Protein AF-A0A9P4IUB0-F1 (afdb_monomer_lite)

InterPro domains:
  IPR045518 2EXR domain [PF20150] (13-134)

Radius of gyration: 25.89 Å; chains: 1; bounding box: 72×51×70 Å

Structure (mmCIF, N/CA/C/O backbone):
data_AF-A0A9P4IUB0-F1
#
_entry.id   AF-A0A9P4IUB0-F1
#
loop_
_atom_site.group_PDB
_atom_site.id
_atom_site.type_symbol
_atom_site.label_atom_id
_atom_site.label_alt_id
_atom_site.label_comp_id
_atom_site.label_asym_id
_atom_site.label_entity_id
_atom_site.label_seq_id
_atom_site.pdbx_PDB_ins_code
_atom_site.Cartn_x
_atom_site.Cartn_y
_atom_site.Cartn_z
_atom_site.occupancy
_atom_site.B_iso_or_equiv
_atom_site.auth_seq_id
_atom_site.auth_comp_id
_atom_site.auth_asym_id
_atom_site.auth_atom_id
_atom_site.pdbx_PDB_model_num
ATOM 1 N N . MET A 1 1 ? -49.657 -33.279 37.105 1.00 40.56 1 MET A N 1
ATOM 2 C CA . MET A 1 1 ? -48.183 -33.179 37.076 1.00 40.56 1 MET A CA 1
ATOM 3 C C . MET A 1 1 ? -47.822 -32.327 35.879 1.00 40.56 1 MET A C 1
ATOM 5 O O . MET A 1 1 ? -47.936 -32.808 34.763 1.00 40.56 1 MET A O 1
ATOM 9 N N . ALA A 1 2 ? -47.543 -31.045 36.105 1.00 42.28 2 ALA A N 1
ATOM 10 C CA . ALA A 1 2 ? -47.064 -30.140 35.067 1.00 42.28 2 ALA A CA 1
ATOM 11 C C . ALA A 1 2 ? -45.540 -30.117 35.169 1.00 42.28 2 ALA A C 1
ATOM 13 O O . ALA A 1 2 ? -45.007 -29.757 36.218 1.00 42.28 2 ALA A O 1
ATOM 14 N N . ASP A 1 3 ? -44.874 -30.581 34.119 1.00 45.38 3 ASP A N 1
ATOM 15 C CA . ASP A 1 3 ? -43.423 -30.560 34.011 1.00 45.38 3 ASP A CA 1
ATOM 16 C C . ASP A 1 3 ? -43.011 -29.149 33.575 1.00 45.38 3 ASP A C 1
ATOM 18 O O . ASP A 1 3 ? -43.373 -28.681 32.492 1.00 45.38 3 ASP A O 1
ATOM 22 N N . ALA A 1 4 ? -42.356 -28.416 34.473 1.00 50.97 4 ALA A N 1
ATOM 23 C CA . ALA A 1 4 ? -41.897 -27.061 34.218 1.00 50.97 4 ALA A CA 1
ATOM 24 C C . ALA A 1 4 ? -40.590 -27.134 33.423 1.00 50.97 4 ALA A C 1
ATOM 26 O O . ALA A 1 4 ? -39.505 -27.249 33.988 1.00 50.97 4 ALA A O 1
ATOM 27 N N . THR A 1 5 ? -40.689 -27.071 32.096 1.00 56.09 5 THR A N 1
ATOM 28 C CA . THR A 1 5 ? -39.527 -26.958 31.210 1.00 56.09 5 THR A CA 1
ATOM 29 C C . THR A 1 5 ? -38.830 -25.619 31.450 1.00 56.09 5 THR A C 1
ATOM 31 O O . THR A 1 5 ? -39.247 -24.586 30.916 1.00 56.09 5 THR A O 1
ATOM 34 N N . ALA A 1 6 ? -37.775 -25.631 32.266 1.00 57.41 6 ALA A N 1
ATOM 35 C CA . ALA A 1 6 ? -36.874 -24.505 32.462 1.00 57.41 6 ALA A CA 1
ATOM 36 C C . ALA A 1 6 ? -36.297 -24.077 31.104 1.00 57.41 6 ALA A C 1
ATOM 38 O O . ALA A 1 6 ? -35.447 -24.755 30.532 1.00 57.41 6 ALA A O 1
ATOM 39 N N . HIS A 1 7 ? -36.791 -22.962 30.568 1.00 57.09 7 HIS A N 1
ATOM 40 C CA . HIS A 1 7 ? -36.187 -22.306 29.417 1.00 57.09 7 HIS A CA 1
ATOM 41 C C . HIS A 1 7 ? -34.895 -21.645 29.897 1.00 57.09 7 HIS A C 1
ATOM 43 O O . HIS A 1 7 ? -34.910 -20.554 30.468 1.00 57.09 7 HIS A O 1
ATOM 49 N N . THR A 1 8 ? -33.766 -22.318 29.703 1.00 58.88 8 THR A N 1
ATOM 50 C CA . THR A 1 8 ? -32.454 -21.680 29.740 1.00 58.88 8 THR A CA 1
ATOM 51 C C . THR A 1 8 ? -32.413 -20.665 28.605 1.00 58.88 8 THR A C 1
ATOM 53 O O . THR A 1 8 ? -32.189 -21.015 27.448 1.00 58.88 8 THR A O 1
ATOM 56 N N . ASN A 1 9 ? -32.684 -19.398 28.930 1.00 65.31 9 ASN A N 1
ATOM 57 C CA . ASN A 1 9 ? -32.439 -18.294 28.010 1.00 65.31 9 ASN A CA 1
ATOM 58 C C . ASN A 1 9 ? -31.003 -18.435 27.484 1.00 65.31 9 ASN A C 1
ATOM 60 O O . ASN A 1 9 ? -30.085 -18.566 28.304 1.00 65.31 9 ASN A O 1
ATOM 64 N N . PRO A 1 10 ? -30.782 -18.451 26.158 1.00 63.66 10 PRO A N 1
ATOM 65 C CA . PRO A 1 10 ? -29.432 -18.507 25.626 1.00 63.66 10 PRO A CA 1
ATOM 66 C C . PRO A 1 10 ? -28.667 -17.306 26.179 1.00 63.66 10 PRO A C 1
ATOM 68 O O . PRO A 1 10 ? -29.150 -16.174 26.105 1.00 63.66 10 PRO A O 1
ATOM 71 N N . SER A 1 11 ? -27.504 -17.558 26.784 1.00 71.75 11 SER A N 1
ATOM 72 C CA . SER A 1 11 ? -26.624 -16.498 27.271 1.00 71.75 11 SER A CA 1
ATOM 73 C C . SER A 1 11 ? -26.407 -15.501 26.136 1.00 71.75 11 SER A C 1
ATOM 75 O O . SER A 1 11 ? -25.924 -15.890 25.068 1.00 71.75 11 SER A O 1
ATOM 77 N N . SER A 1 12 ? -26.802 -14.243 26.328 1.00 81.00 12 SER A N 1
ATOM 78 C CA . SER A 1 12 ? -26.603 -13.214 25.311 1.00 81.00 12 SER A CA 1
ATOM 79 C C . SER A 1 12 ? -25.113 -13.101 25.009 1.00 81.00 12 SER A C 1
ATOM 81 O O . SER A 1 12 ? -24.300 -13.029 25.932 1.00 81.00 12 SER A O 1
ATOM 83 N N . PHE A 1 13 ? -24.753 -13.098 23.728 1.00 82.19 13 PHE A N 1
ATOM 84 C CA . PHE A 1 13 ? -23.372 -12.870 23.319 1.00 82.19 13 PHE A CA 1
ATOM 85 C C . PHE A 1 13 ? -22.916 -11.500 23.849 1.00 82.19 13 PHE A C 1
ATOM 87 O O . PHE A 1 13 ? -23.649 -10.524 23.654 1.00 82.19 13 PHE A O 1
ATOM 94 N N . PRO A 1 14 ? -21.766 -11.414 24.541 1.00 84.12 14 PRO A N 1
ATOM 95 C CA . PRO A 1 14 ? -21.314 -10.159 25.124 1.00 84.12 14 PRO A CA 1
ATOM 96 C C . PRO A 1 14 ? -21.033 -9.132 24.028 1.00 84.12 14 PRO A C 1
ATOM 98 O O . PRO A 1 14 ? -20.694 -9.468 22.887 1.00 84.12 14 PRO A O 1
ATOM 101 N N . THR A 1 15 ? -21.187 -7.857 24.370 1.00 91.12 15 THR A N 1
ATOM 102 C CA . THR A 1 15 ? -20.896 -6.778 23.423 1.00 91.12 15 THR A CA 1
ATOM 103 C C . THR A 1 15 ? -19.398 -6.715 23.135 1.00 91.12 15 THR A C 1
ATOM 105 O O . THR A 1 15 ? -18.576 -7.175 23.928 1.00 91.12 15 THR A O 1
ATOM 108 N N . PHE A 1 16 ? -19.006 -6.121 22.000 1.00 91.12 16 PHE A N 1
ATOM 109 C CA . PHE A 1 16 ? -17.591 -6.075 21.618 1.00 91.12 16 PHE A CA 1
ATOM 110 C C . PHE A 1 16 ? -16.698 -5.498 22.728 1.00 91.12 16 PHE A C 1
ATOM 112 O O . PHE A 1 16 ? -15.621 -6.024 22.976 1.00 91.12 16 PHE A O 1
ATOM 119 N N . SER A 1 17 ? -17.155 -4.447 23.414 1.00 90.38 17 SER A N 1
ATOM 120 C CA . SER A 1 17 ? -16.437 -3.775 24.503 1.00 90.38 17 SER A CA 1
ATOM 121 C C . SER A 1 17 ? -16.260 -4.615 25.768 1.00 90.38 17 SER A C 1
ATOM 123 O O . SER A 1 17 ? -15.369 -4.315 26.556 1.00 90.38 17 SER A O 1
ATOM 125 N N . GLU A 1 18 ? -17.083 -5.644 25.972 1.00 93.81 18 GLU A N 1
ATOM 126 C CA . GLU A 1 18 ? -17.039 -6.512 27.157 1.00 93.81 18 GLU A CA 1
ATOM 127 C C . GLU A 1 18 ? -16.035 -7.661 27.011 1.00 93.81 18 GLU A C 1
ATOM 129 O O . GLU A 1 18 ? -15.721 -8.343 27.987 1.00 93.81 18 GLU A O 1
ATOM 134 N N . PHE A 1 19 ? -15.497 -7.882 25.809 1.00 94.19 19 PHE A N 1
ATOM 135 C CA . PHE A 1 19 ? -14.472 -8.896 25.610 1.00 94.19 19 PHE A CA 1
ATOM 136 C C . PHE A 1 19 ? -13.138 -8.515 26.271 1.00 94.19 19 PHE A C 1
ATOM 138 O O . PHE A 1 19 ? -12.723 -7.348 26.221 1.00 94.19 19 PHE A O 1
ATOM 145 N N . PRO A 1 20 ? -12.387 -9.513 26.779 1.00 94.94 20 PRO A N 1
ATOM 146 C CA . PRO A 1 20 ? -10.990 -9.326 27.142 1.00 94.94 20 PRO A CA 1
ATOM 147 C C . PRO A 1 20 ? -10.192 -8.704 25.994 1.00 94.94 20 PRO A C 1
ATOM 149 O O . PRO A 1 20 ? -10.446 -8.969 24.814 1.00 94.94 20 PRO A O 1
ATOM 152 N N . THR A 1 21 ? -9.205 -7.882 26.339 1.00 93.94 21 THR A N 1
ATOM 153 C CA . THR A 1 21 ? -8.381 -7.142 25.373 1.00 93.94 21 THR A CA 1
ATOM 154 C C . THR A 1 21 ? -7.706 -8.065 24.357 1.00 93.94 21 THR A C 1
ATOM 156 O O . THR A 1 21 ? -7.585 -7.714 23.186 1.00 93.94 21 THR A O 1
ATOM 159 N N . GLU A 1 22 ? -7.316 -9.270 24.763 1.00 95.56 22 GLU A N 1
ATOM 160 C CA . GLU A 1 22 ? -6.732 -10.301 23.906 1.00 95.56 22 GLU A CA 1
ATOM 161 C C . GLU A 1 22 ? -7.697 -10.722 22.794 1.00 95.56 22 GLU A C 1
ATOM 163 O O . GLU A 1 22 ? -7.306 -10.803 21.629 1.00 95.56 22 GLU A O 1
ATOM 168 N N . ILE A 1 23 ? -8.971 -10.927 23.143 1.00 96.00 23 ILE A N 1
ATOM 169 C CA . ILE A 1 23 ? -10.022 -11.308 22.197 1.00 96.00 23 ILE A CA 1
ATOM 170 C C . ILE A 1 23 ? -10.357 -10.133 21.278 1.00 96.00 23 ILE A C 1
ATOM 172 O O . ILE A 1 23 ? -10.431 -10.318 20.065 1.00 96.00 23 ILE A O 1
ATOM 176 N N . ARG A 1 24 ? -10.473 -8.910 21.811 1.00 95.94 24 ARG A N 1
ATOM 177 C CA . ARG A 1 24 ? -10.709 -7.701 20.997 1.00 95.94 24 ARG A CA 1
ATOM 178 C C . ARG A 1 24 ? -9.585 -7.474 19.985 1.00 95.94 24 ARG A C 1
ATOM 180 O O . ARG A 1 24 ? -9.850 -7.246 18.806 1.00 95.94 24 ARG A O 1
ATOM 187 N N . ASN A 1 25 ? -8.332 -7.636 20.406 1.00 94.19 25 ASN A N 1
ATOM 188 C CA . ASN A 1 25 ? -7.169 -7.564 19.520 1.00 94.19 25 ASN A CA 1
ATOM 189 C C . ASN A 1 25 ? -7.173 -8.666 18.454 1.00 94.19 25 ASN A C 1
ATOM 191 O O . ASN A 1 25 ? -6.808 -8.404 17.306 1.00 94.19 25 ASN A O 1
ATOM 195 N N . LEU A 1 26 ? -7.577 -9.889 18.812 1.00 95.25 26 LEU A N 1
ATOM 196 C CA . LEU A 1 26 ? -7.707 -10.983 17.854 1.00 95.25 26 LEU A CA 1
ATOM 197 C C . LEU A 1 26 ? -8.776 -10.669 16.805 1.00 95.25 26 LEU A C 1
ATOM 199 O O . LEU A 1 26 ? -8.508 -10.811 15.616 1.00 95.25 26 LEU A O 1
ATOM 203 N N . ILE A 1 27 ? -9.938 -10.167 17.229 1.00 95.69 27 ILE A N 1
ATOM 204 C CA . ILE A 1 27 ? -11.012 -9.745 16.324 1.00 95.69 27 ILE A CA 1
ATOM 205 C C . ILE A 1 27 ? -10.501 -8.673 15.356 1.00 95.69 27 ILE A C 1
ATOM 207 O O . ILE A 1 27 ? -10.687 -8.823 14.151 1.00 95.69 27 ILE A O 1
ATOM 211 N N . TRP A 1 28 ? -9.794 -7.641 15.836 1.00 96.00 28 TRP A N 1
ATOM 212 C CA . TRP A 1 28 ? -9.238 -6.609 14.951 1.00 96.00 28 TRP A CA 1
ATOM 213 C C . TRP A 1 28 ? -8.235 -7.160 13.937 1.00 96.00 28 TRP A C 1
ATOM 215 O O . TRP A 1 28 ? -8.268 -6.773 12.772 1.00 96.00 28 TRP A O 1
ATOM 225 N N . ARG A 1 29 ? -7.368 -8.091 14.349 1.00 93.00 29 ARG A N 1
ATOM 226 C CA . ARG A 1 29 ? -6.437 -8.768 13.432 1.00 93.00 29 ARG A CA 1
ATOM 227 C C . ARG A 1 29 ? -7.170 -9.622 12.399 1.00 93.00 29 ARG A C 1
ATOM 229 O O . ARG A 1 29 ? -6.769 -9.632 11.243 1.00 93.00 29 ARG A 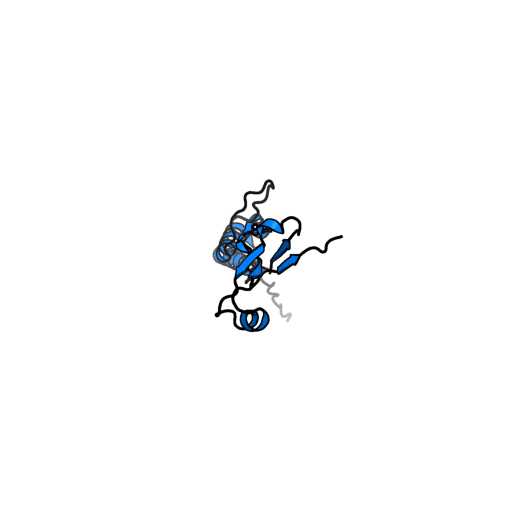O 1
ATOM 236 N N . CYS A 1 30 ? -8.235 -10.312 12.802 1.00 94.19 30 CYS A N 1
ATOM 237 C CA . CYS A 1 30 ? -9.056 -11.133 11.912 1.00 94.19 30 CYS A CA 1
ATOM 238 C C . CYS A 1 30 ? -9.941 -10.307 10.968 1.00 94.19 30 CYS A C 1
ATOM 240 O O . CYS A 1 30 ? -10.290 -10.796 9.898 1.00 94.19 30 CYS A O 1
ATOM 242 N N . ALA A 1 31 ? -10.300 -9.079 11.348 1.00 93.75 31 ALA A N 1
ATOM 243 C CA . ALA A 1 31 ? -11.066 -8.157 10.512 1.00 93.75 31 ALA A CA 1
ATOM 244 C C . ALA A 1 31 ? -10.230 -7.552 9.371 1.00 93.75 31 ALA A C 1
ATOM 246 O O . ALA A 1 31 ? -10.789 -7.058 8.392 1.00 93.75 31 ALA A O 1
ATOM 247 N N . LEU A 1 32 ? -8.899 -7.577 9.488 1.00 91.56 32 LEU A N 1
ATOM 248 C CA . LEU A 1 32 ? -7.994 -7.115 8.442 1.00 91.56 32 LEU A CA 1
ATOM 249 C C . LEU A 1 32 ? -7.841 -8.188 7.352 1.00 91.56 32 LEU A C 1
ATOM 251 O O . LEU A 1 32 ? -7.807 -9.386 7.648 1.00 91.56 32 LEU A O 1
ATOM 255 N N . PRO A 1 33 ? -7.722 -7.786 6.077 1.00 88.12 33 PRO A N 1
ATOM 256 C CA . PRO A 1 33 ? -7.547 -8.739 4.992 1.00 88.12 33 PRO A CA 1
ATOM 257 C C . PRO A 1 33 ? -6.196 -9.454 5.121 1.00 88.12 33 PRO A C 1
ATOM 259 O O . PRO A 1 33 ? -5.192 -8.860 5.502 1.00 88.12 33 PRO A O 1
ATOM 262 N N . ARG A 1 34 ? -6.142 -10.746 4.778 1.00 86.44 34 ARG A N 1
ATOM 263 C CA . ARG A 1 34 ? -4.900 -11.539 4.887 1.00 86.44 34 ARG A CA 1
ATOM 264 C C . ARG A 1 34 ? -3.783 -11.017 3.988 1.00 86.44 34 ARG A C 1
ATOM 266 O O . ARG A 1 34 ? -2.615 -11.088 4.352 1.00 86.44 34 ARG A O 1
ATOM 273 N N . THR A 1 35 ? -4.156 -10.501 2.825 1.00 79.62 35 THR A N 1
ATOM 274 C CA . THR A 1 35 ? -3.260 -9.865 1.866 1.00 79.62 35 THR A CA 1
ATOM 275 C C . THR A 1 35 ? -3.838 -8.509 1.482 1.00 79.62 35 THR A C 1
ATOM 277 O O . THR A 1 35 ? -5.061 -8.388 1.370 1.00 79.62 35 THR A O 1
ATOM 280 N N . PRO A 1 36 ? -3.001 -7.487 1.261 1.00 78.81 36 PRO A N 1
ATOM 281 C CA . PRO A 1 36 ? -3.462 -6.225 0.708 1.00 78.81 36 PRO A CA 1
ATOM 282 C C . PRO A 1 36 ? -4.117 -6.477 -0.650 1.00 78.81 36 PRO A C 1
ATOM 284 O O . PRO A 1 36 ? -3.687 -7.357 -1.402 1.00 78.81 36 PRO A O 1
ATOM 287 N N . ALA A 1 37 ? -5.167 -5.713 -0.940 1.00 79.88 37 ALA A N 1
ATOM 288 C CA . ALA A 1 37 ? -5.784 -5.731 -2.254 1.00 79.88 37 ALA A CA 1
ATOM 289 C C . ALA A 1 37 ? -4.761 -5.315 -3.321 1.00 79.88 37 ALA A C 1
ATOM 291 O O . ALA A 1 37 ? -3.841 -4.541 -3.049 1.00 79.88 37 ALA A O 1
ATOM 292 N N . MET A 1 38 ? -4.941 -5.840 -4.529 1.00 83.38 38 MET A N 1
ATOM 293 C CA . MET A 1 38 ? -4.240 -5.361 -5.713 1.00 83.38 38 MET A CA 1
ATOM 294 C C . MET A 1 38 ? -4.572 -3.885 -5.924 1.00 83.38 38 MET A C 1
ATOM 296 O O . MET A 1 38 ? -5.746 -3.509 -5.920 1.00 83.38 38 MET A O 1
ATOM 300 N N . ILE A 1 39 ? -3.542 -3.059 -6.083 1.00 83.44 39 ILE A N 1
ATOM 301 C CA . ILE A 1 39 ? -3.717 -1.619 -6.262 1.00 83.44 39 ILE A CA 1
ATOM 302 C C . ILE A 1 39 ? -3.672 -1.309 -7.749 1.00 83.44 39 ILE A C 1
ATOM 304 O O . ILE A 1 39 ? -2.792 -1.785 -8.466 1.00 83.44 39 ILE A O 1
ATOM 308 N N . VAL A 1 40 ? -4.636 -0.512 -8.204 1.00 84.50 40 VAL A N 1
ATOM 309 C CA . VAL A 1 40 ? -4.655 0.014 -9.566 1.00 84.50 40 VAL A CA 1
ATOM 310 C C . VAL A 1 40 ? -3.994 1.385 -9.546 1.00 84.50 40 VAL A C 1
ATOM 312 O O . VAL A 1 40 ? -4.509 2.312 -8.923 1.00 84.50 40 VAL A O 1
ATOM 315 N N . TYR A 1 41 ? -2.845 1.498 -10.204 1.00 83.25 41 TYR A N 1
ATOM 316 C CA . TYR A 1 41 ? -2.116 2.749 -10.372 1.00 83.25 41 TYR A CA 1
ATOM 317 C C . TYR A 1 41 ? -2.576 3.416 -11.659 1.00 83.25 41 TYR A C 1
ATOM 319 O O . TYR A 1 41 ? -2.459 2.841 -12.740 1.00 83.25 41 TYR A O 1
ATOM 327 N N . ASP A 1 42 ? -3.104 4.627 -11.537 1.00 76.12 42 ASP A N 1
ATOM 328 C CA . ASP A 1 42 ? -3.606 5.399 -12.667 1.00 76.12 42 ASP A CA 1
ATOM 329 C C . ASP A 1 42 ? -2.437 6.173 -13.301 1.00 76.12 42 ASP A C 1
ATOM 331 O O . ASP A 1 42 ? -2.018 7.221 -12.807 1.00 76.12 42 ASP A O 1
ATOM 335 N N . TYR A 1 43 ? -1.853 5.621 -14.366 1.00 75.00 43 TYR A N 1
ATOM 336 C CA . TYR A 1 43 ? -0.703 6.201 -15.054 1.00 75.00 43 TYR A CA 1
ATOM 337 C C . TYR A 1 43 ? -1.160 7.137 -16.174 1.00 75.00 43 TYR A C 1
ATOM 339 O O . TYR A 1 43 ? -1.767 6.725 -17.170 1.00 75.00 43 TYR A O 1
ATOM 347 N N . GLN A 1 44 ? -0.853 8.425 -16.014 1.00 67.31 44 GLN A N 1
ATOM 348 C CA . GLN A 1 44 ? -1.117 9.440 -17.028 1.00 67.31 44 GLN A CA 1
ATOM 349 C C . GLN A 1 44 ? 0.070 9.539 -17.996 1.00 67.31 44 GLN A C 1
ATOM 351 O O . GLN A 1 44 ? 1.183 9.880 -17.604 1.00 67.31 44 GLN A O 1
ATOM 356 N N . ARG A 1 45 ? -0.185 9.303 -19.289 1.00 60.44 45 ARG A N 1
ATOM 357 C CA . ARG A 1 45 ? 0.824 9.375 -20.359 1.00 60.44 45 ARG A CA 1
ATOM 358 C C . ARG A 1 45 ? 1.648 10.662 -20.470 1.00 60.44 45 ARG A C 1
ATOM 360 O O . ARG A 1 45 ? 2.786 10.516 -20.887 1.00 60.44 45 ARG A O 1
ATOM 367 N N . PRO A 1 46 ? 1.198 11.892 -20.141 1.00 56.84 46 PRO A N 1
ATOM 368 C CA . PRO A 1 46 ? 2.084 13.062 -20.234 1.00 56.84 46 PRO A CA 1
ATOM 369 C C . PRO A 1 46 ? 3.355 12.964 -19.365 1.00 56.84 46 PRO A C 1
ATOM 371 O O . PRO A 1 46 ? 4.299 13.706 -19.606 1.00 56.84 46 PRO A O 1
ATOM 374 N N . PHE A 1 47 ? 3.425 12.012 -18.425 1.00 55.00 47 PHE A N 1
ATOM 375 C CA . PHE A 1 47 ? 4.630 11.656 -17.662 1.00 55.00 47 PHE A CA 1
ATOM 376 C C . PHE A 1 47 ? 5.513 10.588 -18.354 1.00 55.00 47 PHE A C 1
ATOM 378 O O . PHE A 1 47 ? 6.327 9.930 -17.695 1.00 55.00 47 PHE A O 1
ATOM 385 N N . LEU A 1 48 ? 5.345 10.381 -19.672 1.00 55.06 48 LEU A N 1
ATOM 386 C CA . LEU A 1 48 ? 6.095 9.404 -20.478 1.00 55.06 48 LEU A CA 1
ATOM 387 C C . LEU A 1 48 ? 7.606 9.661 -20.461 1.00 55.06 48 LEU A C 1
ATOM 389 O O . LEU A 1 48 ? 8.373 8.713 -20.558 1.00 55.06 48 LEU A O 1
ATOM 393 N N . GLY A 1 49 ? 8.035 10.920 -20.345 1.00 59.47 49 GLY A N 1
ATOM 394 C CA . GLY A 1 49 ? 9.452 11.273 -20.463 1.00 59.47 49 GLY A CA 1
ATOM 395 C C . GLY A 1 49 ? 10.339 10.658 -19.378 1.00 59.47 49 GLY A C 1
ATOM 396 O O . GLY A 1 49 ? 11.471 10.291 -19.665 1.00 59.47 49 GLY A O 1
ATOM 397 N N . ASP A 1 50 ? 9.812 10.492 -18.161 1.00 67.50 50 ASP A N 1
ATOM 398 C CA . ASP A 1 50 ? 10.655 10.211 -16.990 1.00 67.50 50 ASP A CA 1
ATOM 399 C C . ASP A 1 50 ? 10.634 8.738 -16.556 1.00 67.50 50 ASP A C 1
ATOM 401 O O . ASP A 1 50 ? 11.499 8.300 -15.801 1.00 67.50 50 ASP A O 1
ATOM 405 N N . ASN A 1 51 ? 9.642 7.956 -16.997 1.00 78.19 51 ASN A N 1
ATOM 406 C CA . ASN A 1 51 ? 9.449 6.566 -16.553 1.00 78.19 51 ASN A CA 1
ATOM 407 C C . ASN A 1 51 ? 9.843 5.529 -17.610 1.00 78.19 51 ASN A C 1
ATOM 409 O O . ASN A 1 51 ? 9.755 4.337 -17.343 1.00 78.19 51 ASN A O 1
ATOM 413 N N . TRP A 1 52 ? 10.249 5.955 -18.802 1.00 80.25 52 TRP A N 1
ATOM 414 C CA . TRP A 1 52 ? 10.762 5.066 -19.838 1.00 80.25 52 TRP A CA 1
ATOM 415 C C . TRP A 1 52 ? 12.257 5.294 -19.989 1.00 80.25 52 TRP A C 1
ATOM 417 O O . TRP A 1 52 ? 12.703 6.432 -20.101 1.00 80.25 52 TRP A O 1
ATOM 427 N N . GLN A 1 53 ? 13.026 4.214 -19.989 1.00 84.00 53 GLN A N 1
ATOM 428 C CA . GLN A 1 53 ? 14.470 4.258 -20.176 1.00 84.00 53 GLN A CA 1
ATOM 429 C C . GLN A 1 53 ? 14.877 3.358 -21.336 1.00 84.00 53 GLN A C 1
ATOM 431 O O . GLN A 1 53 ? 14.280 2.304 -21.564 1.00 84.00 53 GLN A O 1
ATOM 436 N N . GLU A 1 54 ? 15.902 3.775 -22.072 1.00 85.81 54 GLU A N 1
ATOM 437 C CA . GLU A 1 54 ? 16.548 2.897 -23.038 1.00 85.81 54 GLU A CA 1
ATOM 438 C C . GLU A 1 54 ? 17.344 1.834 -22.285 1.00 85.81 54 GLU A C 1
ATOM 440 O O . GLU A 1 54 ? 18.222 2.137 -21.475 1.00 85.81 54 GLU A O 1
ATOM 445 N N . ARG A 1 55 ? 17.027 0.574 -22.568 1.00 86.88 55 ARG A N 1
ATOM 446 C CA . ARG A 1 55 ? 17.770 -0.586 -22.100 1.00 86.88 55 ARG A CA 1
ATOM 447 C C . ARG A 1 55 ? 18.382 -1.272 -23.309 1.00 86.88 55 ARG A C 1
ATOM 449 O O . ARG A 1 55 ? 17.668 -1.665 -24.232 1.00 86.88 55 ARG A O 1
ATOM 456 N N . PHE A 1 56 ? 19.701 -1.419 -23.306 1.00 86.25 56 PHE A N 1
ATOM 457 C CA . PHE A 1 56 ? 20.385 -2.219 -24.316 1.00 86.25 56 PHE A CA 1
ATOM 458 C C . PHE A 1 56 ? 20.160 -3.695 -24.022 1.00 86.25 56 PHE A C 1
ATOM 460 O O . PHE A 1 56 ? 20.310 -4.132 -22.882 1.00 86.25 56 PHE A O 1
ATOM 467 N N . ILE A 1 57 ? 19.766 -4.436 -25.053 1.00 84.19 57 ILE A N 1
ATOM 468 C CA . ILE A 1 57 ? 19.607 -5.882 -24.966 1.00 84.19 57 ILE A CA 1
ATOM 469 C C . ILE A 1 57 ? 20.998 -6.501 -24.807 1.00 84.19 57 ILE A C 1
ATOM 471 O O . ILE A 1 57 ? 21.903 -6.204 -25.591 1.00 84.19 57 ILE A O 1
ATOM 475 N N . ASP A 1 58 ? 21.153 -7.363 -23.805 1.00 82.94 58 ASP A N 1
ATOM 476 C CA . ASP A 1 58 ? 22.346 -8.185 -23.615 1.00 82.94 58 ASP A CA 1
ATOM 477 C C . ASP A 1 58 ? 22.073 -9.662 -23.963 1.00 82.94 58 ASP A C 1
ATOM 479 O O . ASP A 1 58 ? 20.950 -10.057 -24.283 1.00 82.94 58 ASP A O 1
ATOM 483 N N . GLU A 1 59 ? 23.113 -10.495 -23.915 1.00 79.31 59 GLU A N 1
ATOM 484 C CA . GLU A 1 59 ? 23.024 -11.928 -24.236 1.00 79.31 59 GLU A CA 1
ATOM 485 C C . GLU A 1 59 ? 22.143 -12.732 -23.255 1.00 79.31 59 GLU A C 1
ATOM 487 O O . GLU A 1 59 ? 21.770 -13.870 -23.549 1.00 79.31 59 GLU A O 1
ATOM 492 N N . SER A 1 60 ? 21.798 -12.179 -22.084 1.00 82.88 60 SER A N 1
ATOM 493 C CA . SER A 1 60 ? 20.927 -12.843 -21.106 1.00 82.88 60 SER A CA 1
ATOM 494 C C . SER A 1 60 ? 19.447 -12.775 -21.498 1.00 82.88 60 SER A C 1
ATOM 496 O O . SER A 1 60 ? 18.662 -13.653 -21.130 1.00 82.88 60 SER A O 1
ATOM 498 N N . ASP A 1 61 ? 19.074 -11.800 -22.329 1.00 82.56 61 ASP A N 1
ATOM 499 C CA . ASP A 1 61 ? 17.726 -11.604 -22.852 1.00 82.56 61 ASP A CA 1
ATOM 500 C C . ASP A 1 61 ? 17.495 -12.360 -24.165 1.00 82.56 61 ASP A C 1
ATOM 502 O O . ASP A 1 61 ? 17.107 -11.777 -25.177 1.00 82.56 61 ASP A O 1
ATOM 506 N N . ILE A 1 62 ? 17.699 -13.680 -24.146 1.00 82.69 62 ILE A N 1
ATOM 507 C CA . ILE A 1 62 ? 17.711 -14.558 -25.335 1.00 82.69 62 ILE A CA 1
ATOM 508 C C . ILE A 1 62 ? 16.543 -14.272 -26.296 1.00 82.69 62 ILE A C 1
ATOM 510 O O . ILE A 1 62 ? 16.744 -14.124 -27.496 1.00 82.69 62 ILE A O 1
ATOM 514 N N . ALA A 1 63 ? 15.320 -14.122 -25.776 1.00 82.88 63 ALA A N 1
ATOM 515 C CA . ALA A 1 63 ? 14.135 -13.882 -26.603 1.00 82.88 63 ALA A CA 1
ATOM 516 C C . ALA A 1 63 ? 14.160 -12.536 -27.355 1.00 82.88 63 ALA A C 1
ATOM 518 O O . ALA A 1 63 ? 13.628 -12.439 -28.460 1.00 82.88 63 ALA A O 1
ATOM 519 N N . LEU A 1 64 ? 14.745 -11.495 -26.756 1.00 81.19 64 LEU A N 1
ATOM 520 C CA . LEU A 1 64 ? 14.895 -10.180 -27.382 1.00 81.19 64 LEU A CA 1
ATOM 521 C C . LEU A 1 64 ? 16.143 -10.134 -28.265 1.00 81.19 64 LEU A C 1
ATOM 523 O O . LEU A 1 64 ? 16.090 -9.568 -29.355 1.00 81.19 64 LEU A O 1
ATOM 527 N N . PHE A 1 65 ? 17.231 -10.763 -27.822 1.00 82.56 65 PHE A N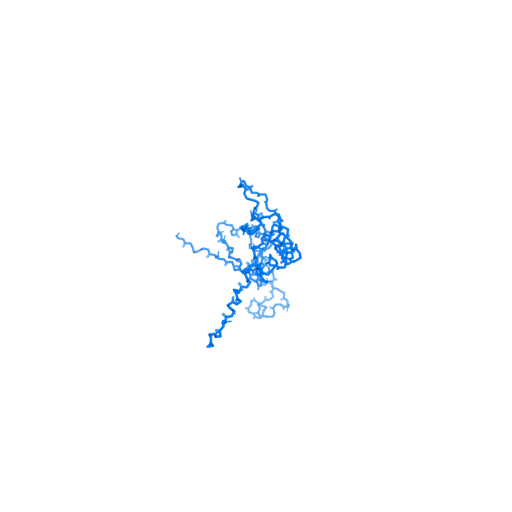 1
ATOM 528 C CA . PHE A 1 65 ? 18.486 -10.861 -28.557 1.00 82.56 65 PHE A CA 1
ATOM 529 C C . PHE A 1 65 ? 18.297 -11.588 -29.893 1.00 82.56 65 PHE A C 1
ATOM 531 O O . PHE A 1 65 ? 18.709 -11.075 -30.930 1.00 82.56 65 PHE A O 1
ATOM 538 N N . ASP A 1 66 ? 17.573 -12.712 -29.904 1.00 85.00 66 ASP A N 1
ATOM 539 C CA . ASP A 1 66 ? 17.262 -13.462 -31.128 1.00 85.00 66 ASP A CA 1
ATOM 540 C C . ASP A 1 66 ? 16.387 -12.665 -32.112 1.00 85.00 66 ASP A C 1
ATOM 542 O O . ASP A 1 66 ? 16.451 -12.881 -33.324 1.00 85.00 66 ASP A O 1
ATOM 546 N N . HIS A 1 67 ? 15.546 -11.754 -31.608 1.00 85.50 67 HIS A N 1
ATOM 547 C CA . HIS A 1 67 ? 14.617 -10.987 -32.437 1.00 85.50 67 HIS A CA 1
ATOM 548 C C . HIS A 1 67 ? 15.229 -9.698 -32.997 1.00 85.50 67 HIS A C 1
ATOM 550 O O . HIS A 1 67 ? 15.001 -9.367 -34.161 1.00 85.50 67 HIS A O 1
ATOM 556 N N . TYR A 1 68 ? 15.978 -8.959 -32.176 1.00 84.06 68 TYR A N 1
ATOM 557 C CA . TYR A 1 68 ? 16.483 -7.624 -32.512 1.00 84.06 68 TYR A CA 1
ATOM 558 C C . TYR A 1 68 ? 17.998 -7.578 -32.767 1.00 84.06 68 TYR A C 1
ATOM 560 O O . TYR A 1 68 ? 18.464 -6.647 -33.423 1.00 84.06 68 TYR A O 1
ATOM 568 N N . GLY A 1 69 ? 18.752 -8.584 -32.315 1.00 80.06 69 GLY A N 1
ATOM 569 C CA . GLY A 1 69 ? 20.207 -8.660 -32.436 1.00 80.06 69 GLY A CA 1
ATOM 570 C C . GLY A 1 69 ? 20.974 -7.914 -31.339 1.00 80.06 69 GLY A C 1
ATOM 571 O O . GLY A 1 69 ? 20.416 -7.155 -30.544 1.00 80.06 69 GLY A O 1
ATOM 572 N N . GLU A 1 70 ? 22.289 -8.139 -31.311 1.00 78.12 70 GLU A N 1
ATOM 573 C CA . GLU A 1 70 ? 23.220 -7.482 -30.390 1.00 78.12 70 GLU A CA 1
ATOM 574 C C . GLU A 1 70 ? 23.234 -5.959 -30.595 1.00 78.12 70 GLU A C 1
ATOM 576 O O . GLU A 1 70 ? 23.286 -5.462 -31.722 1.00 78.12 70 GLU A O 1
ATOM 581 N N . GLY A 1 71 ? 23.205 -5.204 -29.494 1.00 75.12 71 GLY A N 1
ATOM 582 C CA . GLY A 1 71 ? 23.286 -3.742 -29.521 1.00 75.12 71 GLY A CA 1
ATOM 583 C C . GLY A 1 71 ? 21.973 -3.029 -29.855 1.00 75.12 71 GLY A C 1
ATOM 584 O O . GLY A 1 71 ? 21.951 -1.798 -29.914 1.00 75.12 71 GLY A O 1
ATOM 585 N N . ALA A 1 72 ? 20.873 -3.762 -30.037 1.00 84.44 72 ALA A N 1
ATOM 586 C CA . ALA A 1 72 ? 19.551 -3.164 -30.130 1.00 84.44 72 ALA A CA 1
ATOM 587 C C . ALA A 1 72 ? 19.114 -2.573 -28.776 1.00 84.44 72 ALA A C 1
ATOM 589 O O . ALA A 1 72 ? 19.304 -3.173 -27.714 1.00 84.44 72 ALA A O 1
ATOM 590 N N . ALA A 1 73 ? 18.508 -1.387 -28.825 1.00 83.94 73 ALA A N 1
ATOM 591 C CA . ALA A 1 73 ? 17.909 -0.736 -27.668 1.00 83.94 73 ALA A CA 1
ATOM 592 C C . ALA A 1 73 ? 16.399 -0.990 -27.650 1.00 83.94 73 ALA A C 1
ATOM 594 O O . ALA A 1 73 ? 15.719 -0.860 -28.671 1.00 83.94 73 ALA A O 1
ATOM 595 N N . VAL A 1 74 ? 15.873 -1.324 -26.475 1.00 86.12 74 VAL A N 1
ATOM 596 C CA . VAL A 1 74 ? 14.435 -1.397 -26.209 1.00 86.12 74 VAL A CA 1
ATOM 597 C C . VAL A 1 74 ? 14.049 -0.350 -25.178 1.00 86.12 74 VAL A C 1
ATOM 599 O O . VAL A 1 74 ? 14.848 0.025 -24.322 1.00 86.12 74 VAL A O 1
ATOM 602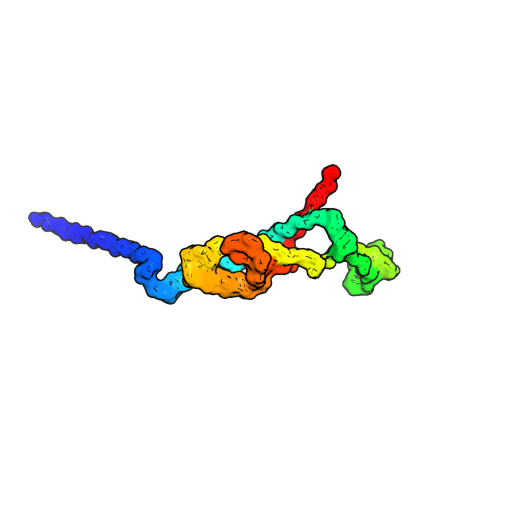 N N . LEU A 1 75 ? 12.807 0.119 -25.251 1.00 83.06 75 LEU A N 1
ATOM 603 C CA . LEU A 1 75 ? 12.240 0.971 -24.215 1.00 83.06 75 LEU A CA 1
ATOM 604 C C . LEU A 1 75 ? 11.713 0.094 -23.081 1.00 83.06 75 LEU A C 1
ATOM 606 O O . LEU A 1 75 ? 10.807 -0.716 -23.281 1.00 83.06 75 LEU A O 1
ATOM 610 N N . GLU A 1 76 ? 12.273 0.274 -21.892 1.00 85.25 76 GLU A N 1
ATOM 611 C CA . GLU A 1 76 ? 11.835 -0.382 -20.668 1.00 85.25 76 GLU A CA 1
ATOM 612 C C . GLU A 1 76 ? 11.111 0.614 -19.762 1.00 85.25 76 GLU A C 1
ATOM 614 O O . GLU A 1 76 ? 11.534 1.760 -19.595 1.00 85.25 76 GLU A O 1
ATOM 619 N N . PHE A 1 77 ? 10.017 0.163 -19.154 1.00 83.12 77 PHE A N 1
ATOM 620 C CA . PHE A 1 77 ? 9.297 0.952 -18.167 1.00 83.12 77 PHE A CA 1
ATOM 621 C C . PHE A 1 77 ? 9.955 0.827 -16.784 1.00 83.12 77 PHE A C 1
ATOM 623 O O . PHE A 1 77 ? 9.936 -0.238 -16.166 1.00 83.12 77 PHE A O 1
ATOM 630 N N . CYS A 1 78 ? 10.493 1.931 -16.271 1.00 84.62 78 CYS A N 1
ATOM 631 C CA . CYS A 1 78 ? 11.078 2.035 -14.942 1.00 84.62 78 CYS A CA 1
ATOM 632 C C . CYS A 1 78 ? 9.989 2.287 -13.889 1.00 84.62 78 CYS A C 1
ATOM 634 O O . CYS A 1 78 ? 9.585 3.420 -13.617 1.00 84.62 78 CYS A O 1
ATOM 636 N N . TYR A 1 79 ? 9.522 1.211 -13.255 1.00 82.81 79 TYR A N 1
ATOM 637 C CA . TYR A 1 79 ? 8.513 1.290 -12.196 1.00 82.81 79 TYR A CA 1
ATOM 638 C C . TYR A 1 79 ? 8.986 2.033 -10.936 1.00 82.81 79 TYR A C 1
ATOM 640 O O . TYR A 1 79 ? 8.153 2.467 -10.142 1.00 82.81 79 TYR A O 1
ATOM 648 N N . ASP A 1 80 ? 10.298 2.189 -10.735 1.00 81.00 80 ASP A N 1
ATOM 649 C CA . ASP A 1 80 ? 10.869 2.841 -9.548 1.00 81.00 80 ASP A CA 1
ATOM 650 C C . ASP A 1 80 ? 10.590 4.345 -9.485 1.00 81.00 80 ASP A C 1
ATOM 652 O O . ASP A 1 80 ? 10.633 4.937 -8.402 1.00 81.00 80 ASP A O 1
ATOM 656 N N . HIS A 1 81 ? 10.282 4.947 -10.634 1.00 78.75 81 HIS A N 1
ATOM 657 C CA . HIS A 1 81 ? 9.928 6.356 -10.767 1.00 78.75 81 HIS A CA 1
ATOM 658 C C . HIS A 1 81 ? 8.431 6.621 -10.534 1.00 78.75 81 HIS A C 1
ATOM 660 O O . HIS A 1 81 ? 8.018 7.777 -10.420 1.00 78.75 81 HIS A O 1
ATOM 666 N N . LEU A 1 82 ? 7.610 5.571 -10.385 1.00 82.00 82 LEU A N 1
ATOM 667 C CA . LEU A 1 82 ? 6.207 5.731 -10.018 1.00 82.00 82 LEU A CA 1
ATOM 668 C C . LEU A 1 82 ? 6.081 6.304 -8.603 1.00 82.00 82 LEU A C 1
ATOM 670 O O . LEU A 1 82 ? 6.657 5.787 -7.642 1.00 82.00 82 LEU A O 1
ATOM 674 N N . TYR A 1 83 ? 5.259 7.345 -8.468 1.00 80.31 83 TYR A N 1
ATOM 675 C CA . TYR A 1 83 ? 4.877 7.873 -7.163 1.00 80.31 83 TYR A CA 1
ATOM 676 C C . TYR A 1 83 ? 4.151 6.812 -6.329 1.00 80.31 83 TYR A C 1
ATOM 678 O O . TYR A 1 83 ? 3.404 5.978 -6.853 1.00 80.31 83 TYR A O 1
ATOM 686 N N . ASP A 1 84 ? 4.338 6.871 -5.010 1.00 84.19 84 ASP A N 1
ATOM 687 C CA . ASP A 1 84 ? 3.566 6.040 -4.094 1.00 84.19 84 ASP A CA 1
ATOM 688 C C . ASP A 1 84 ? 2.067 6.353 -4.248 1.00 84.19 84 ASP A C 1
ATOM 690 O O . ASP A 1 84 ? 1.658 7.516 -4.262 1.00 84.19 84 ASP A O 1
ATOM 694 N N . THR A 1 85 ? 1.231 5.315 -4.290 1.00 80.69 85 THR A N 1
ATOM 695 C CA . THR A 1 85 ? -0.225 5.504 -4.254 1.00 80.69 85 THR A CA 1
ATOM 696 C C . THR A 1 85 ? -0.667 5.707 -2.816 1.00 80.69 85 THR A C 1
ATOM 698 O O . THR A 1 85 ? -0.279 4.941 -1.929 1.00 80.69 85 THR A O 1
ATOM 701 N N . ILE A 1 86 ? -1.511 6.717 -2.602 1.00 83.62 86 ILE A N 1
ATOM 702 C CA . ILE A 1 86 ? -2.139 6.998 -1.314 1.00 83.62 86 ILE A CA 1
ATOM 703 C C . ILE A 1 86 ? -3.480 6.266 -1.238 1.00 83.62 86 ILE A C 1
ATOM 705 O O . ILE A 1 86 ? -4.305 6.360 -2.143 1.00 83.62 86 ILE A O 1
ATOM 709 N N . PHE A 1 87 ? -3.718 5.557 -0.141 1.00 80.25 87 PHE A N 1
ATOM 710 C CA . PHE A 1 87 ? -4.985 4.895 0.147 1.00 80.25 87 PHE A CA 1
ATOM 711 C C . PHE A 1 87 ? -5.400 5.108 1.604 1.00 80.25 87 PHE A C 1
ATOM 713 O O . PHE A 1 87 ? -4.587 5.434 2.474 1.00 80.25 87 PHE A O 1
ATOM 720 N N . SER A 1 88 ? -6.690 4.926 1.878 1.00 83.69 88 SER A N 1
ATOM 721 C CA . SER A 1 88 ? -7.247 5.035 3.224 1.00 83.69 88 SER A CA 1
ATOM 722 C C . SER A 1 88 ? -7.366 3.661 3.884 1.00 83.69 88 SER A C 1
ATOM 724 O O . SER A 1 88 ? -7.631 2.648 3.237 1.00 83.69 88 SER A O 1
ATOM 726 N N . LEU A 1 89 ? -7.186 3.627 5.206 1.00 86.50 89 LEU A N 1
ATOM 727 C CA . LEU A 1 89 ? -7.443 2.444 6.028 1.00 86.50 89 LEU A CA 1
ATOM 728 C C . LEU A 1 89 ? -8.517 2.776 7.067 1.00 86.50 89 LEU A C 1
ATOM 730 O O . LEU A 1 89 ? -8.178 3.186 8.178 1.00 86.50 89 LEU A O 1
ATOM 734 N N . PRO A 1 90 ? -9.811 2.588 6.746 1.00 87.81 90 PRO A N 1
ATOM 735 C CA . PRO A 1 90 ? -10.912 2.999 7.619 1.00 87.81 90 PRO A CA 1
ATOM 736 C C . PRO A 1 90 ? -10.834 2.420 9.040 1.00 87.81 90 PRO A C 1
ATOM 738 O O . PRO A 1 90 ? -11.119 3.118 10.012 1.00 87.81 90 PRO A O 1
ATOM 741 N N . LEU A 1 91 ? -10.358 1.176 9.187 1.00 90.06 91 LEU A N 1
ATOM 742 C CA . LEU A 1 91 ? -10.171 0.532 10.496 1.00 90.06 91 LEU A CA 1
ATOM 743 C C . LEU A 1 91 ? -9.209 1.301 11.416 1.00 90.06 91 LEU A C 1
ATOM 745 O O . LEU A 1 91 ? -9.346 1.231 12.637 1.00 90.06 91 LEU A O 1
ATOM 749 N N . ALA A 1 92 ? -8.293 2.103 10.863 1.00 89.81 92 ALA A N 1
ATOM 750 C CA . ALA A 1 92 ? -7.377 2.921 11.651 1.00 89.81 92 ALA A CA 1
ATOM 751 C C . ALA A 1 92 ? -8.055 4.078 12.410 1.00 89.81 92 ALA A C 1
ATOM 753 O O . ALA A 1 92 ? -7.400 4.730 13.231 1.00 89.81 92 ALA A O 1
ATOM 754 N N . HIS A 1 93 ? -9.339 4.331 12.137 1.00 87.94 93 HIS A N 1
ATOM 755 C CA . HIS A 1 93 ? -10.122 5.433 12.696 1.00 87.94 93 HIS A CA 1
ATOM 756 C C . HIS A 1 93 ? -11.218 4.975 13.669 1.00 87.94 93 HIS A C 1
ATOM 758 O O . HIS A 1 93 ? -11.848 5.812 14.305 1.00 87.94 93 HIS A O 1
ATOM 764 N N . VAL A 1 94 ? -11.440 3.664 13.822 1.00 91.38 94 VAL A N 1
ATOM 765 C CA . VAL A 1 94 ? -12.539 3.131 14.649 1.00 91.38 94 VAL A CA 1
ATOM 766 C C . VAL A 1 94 ? -12.235 3.228 16.147 1.00 91.38 94 VAL A C 1
ATOM 768 O O . VAL A 1 94 ? -13.088 3.607 16.942 1.00 91.38 94 VAL A O 1
ATOM 771 N N . SER A 1 95 ? -11.022 2.855 16.557 1.00 92.88 95 SER A N 1
ATOM 772 C CA . SER A 1 95 ? -10.581 2.886 17.955 1.00 92.88 95 SER A CA 1
ATOM 773 C C . SER A 1 95 ? -9.055 2.842 18.046 1.00 92.88 95 SER A C 1
ATOM 775 O O . SER A 1 95 ? -8.372 2.551 17.062 1.00 92.88 95 SER A O 1
ATOM 777 N N . ARG A 1 96 ? -8.493 3.077 19.240 1.00 91.62 96 ARG A N 1
ATOM 778 C CA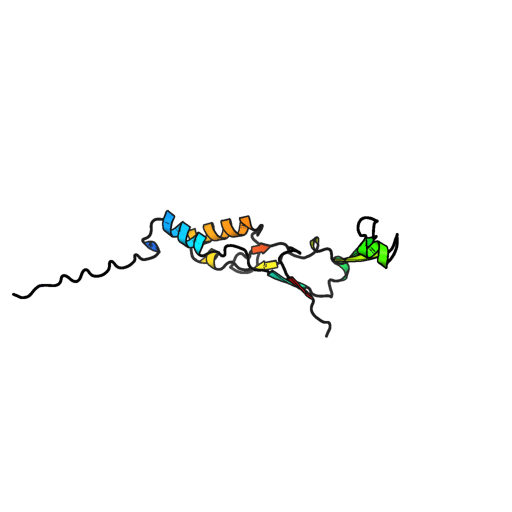 . ARG A 1 96 ? -7.041 2.962 19.466 1.00 91.62 96 ARG A CA 1
ATOM 779 C C . ARG A 1 96 ? -6.519 1.543 19.205 1.00 91.62 96 ARG A C 1
ATOM 781 O O . ARG A 1 96 ? -5.430 1.392 18.657 1.00 91.62 96 ARG A O 1
ATOM 788 N N . GLU A 1 97 ? -7.290 0.521 19.571 1.00 94.44 97 GLU A N 1
ATOM 789 C CA . GLU A 1 97 ? -6.943 -0.890 19.347 1.00 94.44 97 GLU A CA 1
ATOM 790 C C . GLU A 1 97 ? -6.977 -1.236 17.855 1.00 94.44 97 GLU A C 1
ATOM 792 O O . GLU A 1 97 ? -6.010 -1.786 17.325 1.00 94.44 97 GLU A O 1
ATOM 797 N N . ALA A 1 98 ? -8.043 -0.827 17.160 1.00 94.19 98 ALA A N 1
ATOM 798 C CA . ALA A 1 98 ? -8.178 -1.025 15.720 1.00 94.19 98 ALA A CA 1
ATOM 799 C C . ALA A 1 98 ? -7.056 -0.309 14.956 1.00 94.19 98 ALA A C 1
ATOM 801 O O . ALA A 1 98 ? -6.452 -0.885 14.050 1.00 94.19 98 ALA A O 1
ATOM 802 N N . ARG A 1 99 ? -6.699 0.911 15.377 1.00 92.25 99 ARG A N 1
ATOM 803 C CA . ARG A 1 99 ? -5.560 1.659 14.839 1.00 92.25 99 ARG A CA 1
ATOM 804 C C . ARG A 1 99 ? -4.248 0.914 15.016 1.00 92.25 99 ARG A C 1
ATOM 806 O O . ARG A 1 99 ? -3.521 0.756 14.043 1.00 92.25 99 ARG A O 1
ATOM 813 N N . ALA A 1 100 ? -3.952 0.428 16.217 1.00 93.06 100 ALA A N 1
ATOM 814 C CA . ALA A 1 100 ? -2.721 -0.316 16.466 1.00 93.06 100 ALA A CA 1
ATOM 815 C C . ALA A 1 100 ? -2.626 -1.581 15.593 1.00 93.06 100 ALA A C 1
ATOM 817 O O . ALA A 1 100 ? -1.587 -1.825 14.976 1.00 93.06 100 ALA A O 1
ATOM 818 N N . ALA A 1 101 ? -3.716 -2.350 15.485 1.00 93.88 101 ALA A N 1
ATOM 819 C CA . ALA A 1 101 ? -3.771 -3.535 14.631 1.00 93.88 101 ALA A CA 1
ATOM 820 C C . ALA A 1 101 ? -3.587 -3.184 13.144 1.00 93.88 101 ALA A C 1
ATOM 822 O O . ALA A 1 101 ? -2.775 -3.800 12.457 1.00 93.88 101 ALA A O 1
ATOM 823 N N . THR A 1 102 ? -4.292 -2.154 12.672 1.00 92.69 102 THR A N 1
ATOM 824 C CA . THR A 1 102 ? -4.263 -1.705 11.273 1.00 92.69 102 THR A CA 1
ATOM 825 C C . THR A 1 102 ? -2.886 -1.190 10.869 1.00 92.69 102 THR A C 1
ATOM 827 O O . THR A 1 102 ? -2.387 -1.552 9.809 1.00 92.69 102 THR A O 1
ATOM 830 N N . LEU A 1 103 ? -2.235 -0.399 11.726 1.00 90.31 103 LEU A N 1
ATOM 831 C CA . LEU A 1 103 ? -0.879 0.093 11.477 1.00 90.31 103 LEU A CA 1
ATOM 832 C C . LEU A 1 103 ? 0.131 -1.053 11.438 1.00 90.31 103 LEU A C 1
ATOM 834 O O . LEU A 1 103 ? 0.954 -1.112 10.529 1.00 90.31 103 LEU A O 1
ATOM 838 N N . SER A 1 104 ? 0.048 -1.990 12.389 1.00 91.75 104 SER A N 1
ATOM 839 C CA . SER A 1 104 ? 0.926 -3.163 12.407 1.00 91.75 104 SER A CA 1
ATOM 840 C C . SER A 1 104 ? 0.785 -3.993 11.128 1.00 91.75 104 SER A C 1
ATOM 842 O O . SER A 1 104 ? 1.792 -4.371 10.534 1.00 91.75 104 SER A O 1
ATOM 844 N N . TRP A 1 105 ? -0.448 -4.211 10.666 1.00 91.81 105 TRP A N 1
ATOM 845 C CA . TRP A 1 105 ? -0.732 -4.870 9.393 1.00 91.81 105 TRP A CA 1
ATOM 846 C C . TRP A 1 105 ? -0.177 -4.083 8.198 1.00 91.81 105 TRP A C 1
ATOM 848 O O . TRP A 1 105 ? 0.547 -4.643 7.380 1.00 91.81 105 TRP A O 1
ATOM 858 N N . ALA A 1 106 ? -0.425 -2.774 8.119 1.00 89.12 106 ALA A N 1
ATOM 859 C CA . ALA A 1 106 ? 0.020 -1.941 7.000 1.00 89.12 106 ALA A CA 1
ATOM 860 C C . ALA A 1 106 ? 1.554 -1.925 6.865 1.00 89.12 106 ALA A C 1
ATOM 862 O O . ALA A 1 106 ? 2.087 -2.025 5.755 1.00 89.12 106 ALA A O 1
ATOM 863 N N . HIS A 1 107 ? 2.260 -1.876 8.000 1.00 88.25 107 HIS A N 1
ATOM 864 C CA . HIS A 1 107 ? 3.718 -1.950 8.061 1.00 88.25 107 HIS A CA 1
ATOM 865 C C . HIS A 1 107 ? 4.276 -3.281 7.544 1.00 88.25 107 HIS A C 1
ATOM 867 O O . HIS A 1 107 ? 5.289 -3.267 6.846 1.00 88.25 107 HIS A O 1
ATOM 873 N N . GLN A 1 108 ? 3.618 -4.418 7.812 1.00 88.88 108 GLN A N 1
ATOM 874 C CA . GLN A 1 108 ? 4.043 -5.725 7.275 1.00 88.88 108 GLN A CA 1
ATOM 875 C C . GLN A 1 108 ? 4.049 -5.742 5.743 1.00 88.88 108 GLN A C 1
ATOM 877 O O . GLN A 1 108 ? 4.861 -6.428 5.127 1.00 88.88 108 GLN A O 1
ATOM 882 N N . PHE A 1 109 ? 3.181 -4.944 5.119 1.00 83.31 109 PHE A N 1
ATOM 883 C CA . PHE A 1 109 ? 3.111 -4.808 3.669 1.00 83.31 109 PHE A CA 1
ATOM 884 C C . PHE A 1 109 ? 3.896 -3.614 3.131 1.00 83.31 109 PHE A C 1
ATOM 886 O O . PHE A 1 109 ? 3.728 -3.272 1.964 1.00 83.31 109 PHE A O 1
ATOM 893 N N . GLY A 1 110 ? 4.786 -3.012 3.923 1.00 84.69 110 GLY A N 1
ATOM 894 C CA . GLY A 1 110 ? 5.661 -1.924 3.484 1.00 84.69 110 GLY A CA 1
ATOM 895 C C . GLY A 1 110 ? 4.944 -0.593 3.261 1.00 84.69 110 GLY A C 1
ATOM 896 O O . GLY A 1 110 ? 5.495 0.278 2.590 1.00 84.69 110 GLY A O 1
ATOM 897 N N . SER A 1 111 ? 3.733 -0.437 3.803 1.00 84.88 111 SER A N 1
ATOM 898 C CA . SER A 1 111 ? 3.013 0.835 3.744 1.00 84.88 111 SER A CA 1
ATOM 899 C C . SER A 1 111 ? 3.641 1.834 4.713 1.00 84.88 111 SER A C 1
ATOM 901 O O . SER A 1 111 ? 4.086 1.463 5.805 1.00 84.88 111 SER A O 1
ATOM 903 N N . LYS A 1 112 ? 3.655 3.108 4.331 1.00 84.31 112 LYS A N 1
ATOM 904 C CA . LYS A 1 112 ? 4.134 4.219 5.160 1.00 84.31 112 LYS A CA 1
ATOM 905 C C . LYS A 1 112 ? 2.985 5.172 5.460 1.00 84.31 112 LYS A C 1
ATOM 907 O O . LYS A 1 112 ? 1.999 5.212 4.732 1.00 84.31 112 LYS A O 1
ATOM 912 N N . VAL A 1 113 ? 3.103 5.934 6.543 1.00 81.31 113 VAL A N 1
ATOM 913 C CA . VAL A 1 113 ? 2.171 7.037 6.803 1.00 81.31 113 VAL A CA 1
ATOM 914 C C . VAL A 1 113 ? 2.491 8.147 5.809 1.00 81.31 113 VAL A C 1
ATOM 916 O O . VAL A 1 113 ? 3.618 8.642 5.787 1.00 81.31 113 VAL A O 1
ATOM 919 N N . ALA A 1 114 ? 1.517 8.500 4.980 1.00 78.94 114 ALA A N 1
ATOM 920 C CA . ALA A 1 114 ? 1.633 9.597 4.039 1.00 78.94 114 ALA A CA 1
ATOM 921 C C . ALA A 1 114 ? 1.234 10.903 4.742 1.00 78.94 114 ALA A C 1
ATOM 923 O O . ALA A 1 114 ? 0.213 10.928 5.439 1.00 78.94 114 ALA A O 1
ATOM 924 N N . PRO A 1 115 ? 1.991 11.997 4.569 1.00 65.44 115 PRO A N 1
ATOM 925 C CA . PRO A 1 115 ? 1.469 13.318 4.877 1.00 65.44 115 PRO A CA 1
ATOM 926 C C . PRO A 1 115 ? 0.312 13.600 3.911 1.00 65.44 115 PRO A C 1
ATOM 928 O O . PRO A 1 115 ? 0.471 13.482 2.698 1.00 65.4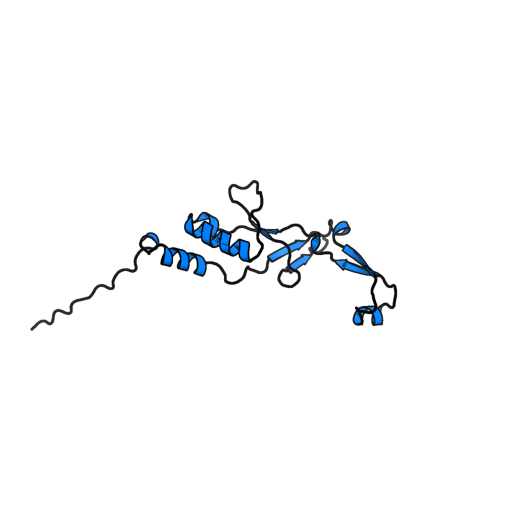4 115 PRO A O 1
ATOM 931 N N . THR A 1 116 ? -0.862 13.918 4.446 1.00 65.88 116 THR A N 1
ATOM 932 C CA . THR A 1 116 ? -2.023 14.325 3.646 1.00 65.88 116 THR A CA 1
ATOM 933 C C . THR A 1 116 ? -2.619 15.578 4.254 1.00 65.88 116 THR A C 1
ATOM 935 O O . THR A 1 116 ? -2.594 15.733 5.477 1.00 65.88 116 THR A O 1
ATOM 938 N N . ASP A 1 117 ? -3.165 16.437 3.398 1.00 63.81 117 ASP A N 1
ATOM 939 C CA . ASP A 1 117 ? -3.879 17.650 3.800 1.00 63.81 117 ASP A CA 1
ATOM 940 C C . ASP A 1 117 ? -5.270 17.342 4.387 1.00 63.81 117 ASP A C 1
ATOM 942 O O . ASP A 1 117 ? -5.923 18.216 4.959 1.00 63.81 117 ASP A O 1
ATOM 946 N N . GLU A 1 118 ? -5.739 16.096 4.272 1.00 61.91 118 GLU A N 1
ATOM 947 C CA . GLU A 1 118 ? -6.992 15.650 4.863 1.00 61.91 118 GLU A CA 1
ATOM 948 C C . GLU A 1 118 ? -6.841 15.302 6.350 1.00 61.91 118 GLU A C 1
ATOM 950 O O . GLU A 1 118 ? -5.800 14.850 6.829 1.00 61.91 118 GLU A O 1
ATOM 955 N N . VAL A 1 119 ? -7.955 15.423 7.082 1.00 57.19 119 VAL A N 1
ATOM 956 C CA . VAL A 1 119 ? -8.084 15.071 8.512 1.00 57.19 119 VAL A CA 1
ATOM 957 C C . VAL A 1 119 ? -7.700 13.606 8.792 1.00 57.19 119 VAL A C 1
ATOM 959 O O . VAL A 1 119 ? -7.387 13.240 9.927 1.00 57.19 119 VAL A O 1
ATOM 962 N N . ASN A 1 120 ? -7.684 12.758 7.761 1.00 62.59 120 ASN A N 1
ATOM 963 C CA . ASN A 1 120 ? -7.291 11.363 7.861 1.00 62.59 120 ASN A CA 1
ATOM 964 C C . ASN A 1 120 ? -5.849 11.162 7.387 1.00 62.59 120 ASN A C 1
ATOM 966 O O . ASN A 1 120 ? -5.484 11.522 6.272 1.00 62.59 120 ASN A O 1
ATOM 970 N N . ALA A 1 121 ? -5.037 10.511 8.223 1.00 65.62 121 ALA A N 1
ATOM 971 C CA . ALA A 1 121 ? -3.726 10.031 7.805 1.00 65.62 121 ALA A CA 1
ATOM 972 C C . ALA A 1 121 ? -3.901 8.984 6.693 1.00 65.62 121 ALA A C 1
ATOM 974 O O . ALA A 1 121 ? -4.392 7.881 6.940 1.00 65.62 121 ALA A O 1
ATOM 975 N N . GLY A 1 122 ? -3.517 9.352 5.479 1.00 77.50 122 GLY A N 1
ATOM 976 C CA . GLY A 1 122 ? -3.402 8.453 4.343 1.00 77.50 122 GLY A CA 1
ATOM 977 C C . GLY A 1 122 ? -2.181 7.558 4.489 1.00 77.50 122 GLY A C 1
ATOM 978 O O . GLY A 1 122 ? -1.244 7.845 5.239 1.00 77.50 122 GLY A O 1
ATOM 979 N N . TYR A 1 123 ? -2.199 6.449 3.769 1.00 83.81 123 TYR A N 1
ATOM 980 C CA . TYR A 1 123 ? -1.109 5.488 3.739 1.00 83.81 123 TYR A CA 1
ATOM 981 C C . TYR A 1 123 ? -0.560 5.420 2.330 1.00 83.81 123 TYR A C 1
ATOM 983 O O . TYR A 1 123 ? -1.335 5.344 1.383 1.00 83.81 123 TYR A O 1
ATOM 991 N N . SER A 1 124 ? 0.761 5.463 2.193 1.00 84.94 124 SER A N 1
ATOM 992 C CA . SER A 1 124 ? 1.434 5.342 0.906 1.00 84.94 124 SER A CA 1
ATOM 993 C C . SER A 1 124 ? 1.999 3.939 0.738 1.00 84.94 124 SER A C 1
ATOM 995 O O . SER A 1 124 ? 2.448 3.307 1.702 1.00 84.94 124 SER A O 1
ATOM 997 N N . VAL A 1 125 ? 1.983 3.438 -0.491 1.00 86.69 125 VAL A N 1
ATOM 998 C CA . VAL A 1 125 ? 2.659 2.195 -0.857 1.00 86.69 125 VAL A CA 1
ATOM 999 C C . VAL A 1 125 ? 3.276 2.320 -2.241 1.00 86.69 125 VAL A C 1
ATOM 1001 O O . VAL A 1 125 ? 2.728 2.972 -3.134 1.00 86.69 125 VAL A O 1
ATOM 1004 N N . LYS A 1 126 ? 4.439 1.686 -2.403 1.00 86.69 126 LYS A N 1
ATOM 1005 C CA . LYS A 1 126 ? 5.130 1.572 -3.686 1.00 86.69 126 LYS A CA 1
ATOM 1006 C C . LYS A 1 126 ? 4.470 0.533 -4.581 1.00 86.69 126 LYS A C 1
ATOM 1008 O O . LYS A 1 126 ? 4.050 -0.522 -4.097 1.00 86.69 126 LYS A O 1
ATOM 1013 N N . TYR A 1 127 ? 4.466 0.825 -5.877 1.00 86.12 127 TYR A N 1
ATOM 1014 C CA . TYR A 1 127 ? 4.016 -0.097 -6.909 1.00 86.12 127 TYR A CA 1
ATOM 1015 C C . TYR A 1 127 ? 4.821 -1.401 -6.870 1.00 86.12 127 TYR A C 1
ATOM 1017 O O . TYR A 1 127 ? 6.042 -1.387 -6.694 1.00 86.12 127 TYR A O 1
ATOM 1025 N N . ARG A 1 128 ? 4.142 -2.539 -7.038 1.00 87.25 128 ARG A N 1
ATOM 1026 C CA . ARG A 1 128 ? 4.774 -3.859 -7.156 1.00 87.25 128 ARG A CA 1
ATOM 1027 C C . ARG A 1 128 ? 4.406 -4.509 -8.489 1.00 87.25 128 ARG A C 1
ATOM 1029 O O . ARG A 1 128 ? 3.288 -5.009 -8.593 1.00 87.25 128 ARG A O 1
ATOM 1036 N N . PRO A 1 129 ? 5.340 -4.624 -9.452 1.00 84.81 129 PRO A N 1
ATOM 1037 C CA . PRO A 1 129 ? 5.050 -5.150 -10.792 1.00 84.81 129 PRO A CA 1
ATOM 1038 C C . PRO A 1 129 ? 4.410 -6.544 -10.815 1.00 84.81 129 PRO A C 1
ATOM 1040 O O . PRO A 1 129 ? 3.618 -6.852 -11.694 1.00 84.81 129 PRO A O 1
ATOM 1043 N N . HIS A 1 130 ? 4.722 -7.393 -9.832 1.00 85.12 130 HIS A N 1
ATOM 1044 C CA . HIS A 1 130 ? 4.200 -8.763 -9.754 1.00 85.12 130 HIS A CA 1
ATOM 1045 C C . HIS A 1 130 ? 2.825 -8.887 -9.080 1.00 85.12 130 HIS A C 1
ATOM 1047 O O . HIS A 1 130 ? 2.307 -9.996 -8.961 1.00 85.12 130 HIS A O 1
ATOM 1053 N N . ARG A 1 131 ? 2.261 -7.790 -8.564 1.00 84.38 131 ARG A N 1
ATOM 1054 C CA . ARG A 1 131 ? 1.013 -7.808 -7.786 1.00 84.38 131 ARG A CA 1
ATOM 1055 C C . ARG A 1 131 ? 0.026 -6.742 -8.234 1.00 84.38 131 ARG A C 1
ATOM 1057 O O . ARG A 1 131 ? -1.166 -7.015 -8.246 1.00 84.38 131 ARG A O 1
ATOM 1064 N N . ASP A 1 132 ? 0.518 -5.541 -8.502 1.00 88.56 132 ASP A N 1
ATOM 1065 C CA . ASP A 1 132 ? -0.285 -4.354 -8.759 1.00 88.56 132 ASP A CA 1
ATOM 1066 C C . ASP A 1 132 ? -0.509 -4.168 -10.263 1.00 88.56 132 ASP A C 1
ATOM 1068 O O . ASP A 1 132 ? 0.207 -4.731 -11.090 1.00 88.56 132 ASP A O 1
ATOM 1072 N N . VAL A 1 133 ? -1.531 -3.391 -10.619 1.00 87.81 133 VAL A N 1
ATOM 1073 C CA . VAL A 1 133 ? -1.912 -3.158 -12.016 1.00 87.81 133 VAL A CA 1
ATOM 1074 C C . VAL A 1 133 ? -1.660 -1.706 -12.361 1.00 87.81 133 VAL A C 1
ATOM 107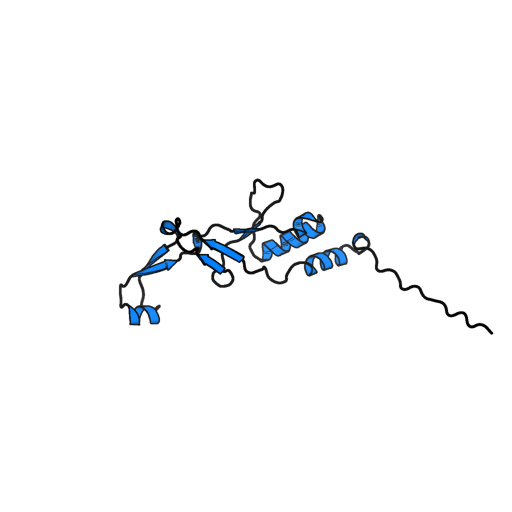6 O O . VAL A 1 133 ? -2.167 -0.805 -11.696 1.00 87.81 133 VAL A O 1
ATOM 1079 N N . LEU A 1 134 ? -0.904 -1.481 -13.430 1.00 86.94 134 LEU A N 1
ATOM 1080 C CA . LEU A 1 134 ? -0.739 -0.163 -14.022 1.00 86.94 134 LEU A CA 1
ATOM 1081 C C . LEU A 1 134 ? -1.830 0.050 -15.075 1.00 86.94 134 LEU A C 1
ATOM 1083 O O . LEU A 1 134 ? -1.849 -0.623 -16.105 1.00 86.94 134 LEU A O 1
ATOM 1087 N N . TYR A 1 135 ? -2.750 0.975 -14.821 1.00 85.25 135 TYR A N 1
ATOM 1088 C CA . TYR A 1 135 ? -3.748 1.384 -15.801 1.00 85.25 135 TYR A CA 1
ATOM 1089 C C . TYR A 1 135 ? -3.217 2.566 -16.611 1.00 85.25 135 TYR A C 1
ATOM 1091 O O . TYR A 1 135 ? -2.976 3.644 -16.072 1.00 85.25 135 TYR A O 1
ATOM 1099 N N . VAL A 1 136 ? -3.036 2.362 -17.915 1.00 81.12 136 VAL A N 1
ATOM 1100 C CA . VAL A 1 136 ? -2.551 3.390 -18.842 1.00 81.12 136 VAL A CA 1
ATOM 1101 C C . VAL A 1 136 ? -3.743 3.966 -19.595 1.00 81.12 136 VAL A C 1
ATOM 1103 O O . VAL A 1 136 ? -4.344 3.288 -20.431 1.00 81.12 136 VAL A O 1
ATOM 1106 N N . LYS A 1 137 ? -4.092 5.227 -19.319 1.00 76.88 137 LYS A N 1
ATOM 1107 C CA . LYS A 1 137 ? -5.238 5.876 -19.978 1.00 76.88 137 LYS A CA 1
ATOM 1108 C C . LYS A 1 137 ? -5.037 5.965 -21.499 1.00 76.88 137 LYS A C 1
ATOM 1110 O O . LYS A 1 137 ? -3.934 6.318 -21.916 1.00 76.88 137 LYS A O 1
ATOM 1115 N N . PRO A 1 138 ? -6.047 5.655 -22.336 1.00 70.12 138 PRO A N 1
ATOM 1116 C CA . PRO A 1 138 ? -6.028 5.940 -23.772 1.00 70.12 138 PRO A CA 1
ATOM 1117 C C . PRO A 1 138 ? -5.942 7.448 -24.047 1.00 70.12 138 PRO A C 1
ATOM 1119 O O . PRO A 1 138 ? -6.495 8.240 -23.287 1.00 70.12 138 PRO A O 1
ATOM 1122 N N . GLU A 1 139 ? -5.230 7.837 -25.107 1.00 65.12 139 GLU A N 1
ATOM 1123 C CA . GLU A 1 139 ? -5.273 9.210 -25.632 1.00 65.12 139 GLU A CA 1
ATOM 1124 C C . GLU A 1 139 ? -6.668 9.467 -26.219 1.00 65.12 139 GLU A C 1
ATOM 1126 O O . GLU A 1 139 ? -7.193 8.615 -26.941 1.00 65.12 139 GLU A O 1
ATOM 1131 N N . LEU A 1 140 ? -7.279 10.595 -25.844 1.00 55.66 140 LEU A N 1
ATOM 1132 C CA . LEU A 1 140 ? -8.524 11.110 -26.423 1.00 55.66 140 LEU A CA 1
ATOM 1133 C C . LEU A 1 140 ? -8.203 12.106 -27.534 1.00 55.66 140 LEU A C 1
ATOM 1135 O O . LEU A 1 140 ? -7.280 12.924 -27.313 1.00 55.66 140 LEU A O 1
#

Organism: NCBI:txid1168546

Sequence (140 aa):
MADATAHTNPSSFPTFSEFPTEIRNLIWRCALPRTPAMIVYDYQRPFLGDNWQERFIDESDIALFDHYGEGAAVLEFCYDHLYDTIFSLPLAHVSREARAATLSWAHQFGSKVAPTDEVNAGYSVKYRPHRDVLYVKPEL

pLDDT: mean 80.78, std 12.17, range [40.56, 96.0]

Foldseek 3Di:
DDDPPPPPDPDPDDDLVPDDPVVNLVVLLVPDDPDDAAAEAEDECVCVPPFKDWDFDDVVPVVVCVVQNHRDTDIDGRQVPDFWDWDADVLLVPDPSSVVSSVVVCVVQVWDFDDDPDPGGIITDGDDPVGHHYDYDDDD

Secondary structure (DSSP, 8-state):
--------PPPPPPPGGGS-HHHHHHHHHHHS-SSPPPPEEEE-GGGHHHHEEEEE--TT-HHHHHHH-TT-EEEEE-GGGSPPEEE--GGGGT-HHHHHHHHHHHHHTT-EEEP-SSSS-EEEE---TTT-EEEEPPP-